Protein AF-A0A423UBP5-F1 (afdb_monomer_lite)

Radius of gyration: 14.66 Å; chains: 1; bounding box: 39×27×40 Å

pLDDT: mean 93.58, std 10.11, range [38.47, 98.5]

Structure (mmCIF, N/CA/C/O backbone):
data_AF-A0A423UBP5-F1
#
_entry.id   AF-A0A423UBP5-F1
#
loop_
_atom_site.group_PDB
_atom_site.id
_atom_site.type_symbol
_atom_site.label_atom_id
_atom_site.label_alt_id
_atom_site.label_comp_id
_atom_site.label_asym_id
_atom_site.label_entity_id
_atom_site.label_seq_id
_atom_site.pdbx_PDB_ins_code
_atom_site.Cartn_x
_atom_site.Cartn_y
_atom_site.Cartn_z
_atom_site.occupancy
_atom_site.B_iso_or_equiv
_atom_site.auth_seq_id
_atom_site.auth_comp_id
_atom_site.auth_asym_id
_atom_site.auth_atom_id
_atom_site.pdbx_PDB_model_num
ATOM 1 N N . MET A 1 1 ? 23.995 -0.329 -20.276 1.00 48.72 1 MET A N 1
ATOM 2 C CA . MET A 1 1 ? 23.269 -0.197 -18.992 1.00 48.72 1 MET A CA 1
ATOM 3 C C . MET A 1 1 ? 22.833 -1.587 -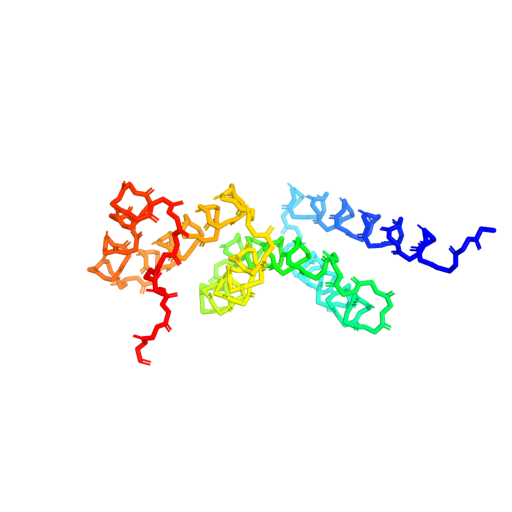18.562 1.00 48.72 1 MET A C 1
ATOM 5 O O . MET A 1 1 ? 22.316 -2.309 -19.408 1.00 48.72 1 MET A O 1
ATOM 9 N N . SER A 1 2 ? 23.107 -2.012 -17.324 1.00 50.50 2 SER A N 1
ATOM 10 C CA . SER A 1 2 ? 22.630 -3.321 -16.856 1.00 50.50 2 SER A CA 1
ATOM 11 C C . SER A 1 2 ? 21.098 -3.306 -16.835 1.00 50.50 2 SER A C 1
ATOM 13 O O . SER A 1 2 ? 20.497 -2.299 -16.461 1.00 50.50 2 SER A O 1
ATOM 15 N N . LYS A 1 3 ? 20.458 -4.398 -17.274 1.00 61.66 3 LYS A N 1
ATOM 16 C CA . LYS A 1 3 ? 18.989 -4.508 -17.389 1.00 61.66 3 LYS A CA 1
ATOM 17 C C . LYS A 1 3 ? 18.251 -4.104 -16.098 1.00 61.66 3 LYS A C 1
ATOM 19 O O . LYS A 1 3 ? 17.169 -3.538 -16.176 1.00 61.66 3 LYS A O 1
ATOM 24 N N . SER A 1 4 ? 18.887 -4.306 -14.942 1.00 77.50 4 SER A N 1
ATOM 25 C CA . SER A 1 4 ? 18.382 -3.900 -13.625 1.00 77.50 4 SER A CA 1
ATOM 26 C C . SER A 1 4 ? 18.192 -2.379 -13.492 1.00 77.50 4 SER A C 1
ATOM 28 O O . SER A 1 4 ? 17.122 -1.946 -13.089 1.00 77.50 4 SER A O 1
ATOM 30 N N . MET A 1 5 ? 19.145 -1.536 -13.915 1.00 85.38 5 MET A N 1
ATOM 31 C CA . MET A 1 5 ? 19.027 -0.076 -13.719 1.00 85.38 5 MET A CA 1
ATOM 32 C C . MET A 1 5 ? 17.894 0.559 -14.529 1.00 85.38 5 MET A C 1
ATOM 34 O O . MET A 1 5 ? 17.204 1.448 -14.035 1.00 85.38 5 MET A O 1
ATOM 38 N N . ALA A 1 6 ? 17.689 0.096 -15.764 1.00 91.19 6 ALA A N 1
ATOM 39 C CA . ALA A 1 6 ? 16.596 0.583 -16.602 1.00 91.19 6 ALA A CA 1
ATOM 40 C C . ALA A 1 6 ? 15.228 0.195 -16.021 1.00 91.19 6 ALA A C 1
ATOM 42 O O . ALA A 1 6 ? 14.310 1.009 -16.016 1.00 91.19 6 ALA A O 1
ATOM 43 N N . ALA A 1 7 ? 15.109 -1.023 -15.487 1.00 91.69 7 ALA A N 1
ATOM 44 C CA . ALA A 1 7 ? 13.876 -1.494 -14.873 1.00 91.69 7 ALA A CA 1
ATOM 45 C C . ALA A 1 7 ? 13.556 -0.759 -13.560 1.00 91.69 7 ALA A C 1
ATOM 47 O O . ALA A 1 7 ? 12.412 -0.373 -13.341 1.00 91.69 7 ALA A O 1
ATOM 48 N N . ARG A 1 8 ? 14.566 -0.457 -12.734 1.00 91.12 8 ARG A N 1
ATOM 49 C CA . ARG A 1 8 ? 14.385 0.379 -11.533 1.00 91.12 8 ARG A CA 1
ATOM 50 C C . ARG A 1 8 ? 13.846 1.760 -11.889 1.00 91.12 8 ARG A C 1
ATOM 52 O O . ARG A 1 8 ? 12.876 2.224 -11.301 1.00 91.12 8 ARG A O 1
ATOM 59 N N . TYR A 1 9 ? 14.443 2.387 -12.903 1.00 94.38 9 TYR A N 1
ATOM 60 C CA . TYR A 1 9 ? 13.985 3.685 -13.386 1.00 94.38 9 TYR A CA 1
ATOM 61 C C . TYR A 1 9 ? 12.548 3.626 -13.919 1.00 94.38 9 TYR A C 1
ATOM 63 O O . TYR A 1 9 ? 11.751 4.509 -13.616 1.00 94.38 9 TYR A O 1
ATOM 71 N N . ALA A 1 10 ? 12.194 2.572 -14.659 1.00 95.44 10 ALA A N 1
ATOM 72 C CA . ALA A 1 10 ? 1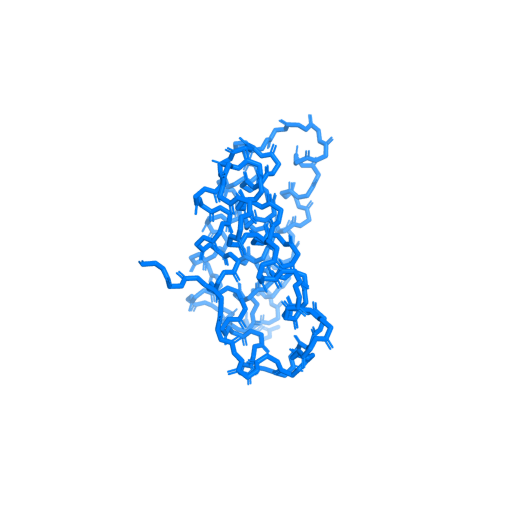0.832 2.375 -15.147 1.00 95.44 10 ALA A CA 1
ATOM 73 C C . ALA A 1 10 ? 9.812 2.280 -13.998 1.00 95.44 10 ALA A C 1
ATOM 75 O O . ALA A 1 10 ? 8.779 2.947 -14.063 1.00 95.44 10 ALA A O 1
ATOM 76 N N . SER A 1 11 ? 10.131 1.538 -12.930 1.00 96.12 11 SER A N 1
ATOM 77 C CA . SER A 1 11 ? 9.271 1.455 -11.742 1.00 96.12 11 SER A CA 1
ATOM 78 C C . SER A 1 11 ? 9.072 2.819 -11.082 1.00 96.12 11 SER A C 1
ATOM 80 O O . SER A 1 11 ? 7.941 3.220 -10.818 1.00 96.12 11 SER A O 1
ATOM 82 N N . GLN A 1 12 ? 10.149 3.588 -10.894 1.00 95.88 12 GLN A N 1
ATOM 83 C CA . GLN A 1 12 ? 10.041 4.920 -10.293 1.00 95.88 12 GLN A CA 1
ATOM 84 C C . GLN A 1 12 ? 9.186 5.871 -11.139 1.00 95.88 12 GLN A C 1
ATOM 86 O O . GLN A 1 12 ? 8.398 6.648 -10.606 1.00 95.88 12 GLN A O 1
ATOM 91 N N . VAL A 1 13 ? 9.321 5.814 -12.468 1.00 97.62 13 VAL A N 1
ATOM 92 C CA . VAL A 1 13 ? 8.489 6.614 -13.378 1.00 97.62 13 VAL A CA 1
ATOM 93 C C . VAL A 1 13 ? 7.013 6.235 -13.239 1.00 97.62 13 VAL A C 1
ATOM 95 O O . VAL A 1 13 ? 6.165 7.128 -13.225 1.00 97.62 13 VAL A O 1
ATOM 98 N N . ALA A 1 14 ? 6.701 4.943 -13.110 1.00 97.94 14 ALA A N 1
ATOM 99 C CA . ALA A 1 14 ? 5.333 4.477 -12.902 1.00 97.94 14 ALA A CA 1
ATOM 100 C C . ALA A 1 14 ? 4.757 4.979 -11.568 1.00 97.94 14 ALA A C 1
ATOM 102 O O . ALA A 1 14 ? 3.663 5.543 -11.563 1.00 97.94 14 ALA A O 1
ATOM 103 N N . ILE A 1 15 ? 5.518 4.866 -10.473 1.00 97.69 15 ILE A N 1
ATOM 104 C CA . ILE A 1 15 ? 5.135 5.378 -9.146 1.00 97.69 15 ILE A CA 1
ATOM 105 C C . ILE A 1 15 ? 4.866 6.884 -9.203 1.00 97.69 15 ILE A C 1
ATOM 107 O O . ILE A 1 15 ? 3.775 7.330 -8.858 1.00 97.69 15 ILE A O 1
ATOM 111 N N . ASN A 1 16 ? 5.809 7.669 -9.729 1.00 98.25 16 ASN A N 1
ATOM 112 C CA . ASN A 1 16 ? 5.662 9.124 -9.802 1.00 98.25 16 ASN A CA 1
ATOM 113 C C . ASN A 1 16 ? 4.433 9.531 -10.629 1.00 98.25 16 ASN A C 1
ATOM 115 O O . ASN A 1 16 ? 3.723 10.475 -10.282 1.00 98.25 16 ASN A O 1
ATOM 119 N N . LYS A 1 17 ? 4.163 8.822 -11.732 1.00 98.44 17 LYS A N 1
ATOM 120 C CA . LYS A 1 17 ? 2.976 9.071 -12.556 1.00 98.44 17 LYS A CA 1
ATOM 121 C C . LYS A 1 17 ? 1.688 8.765 -11.789 1.00 98.44 17 LYS A C 1
ATOM 123 O O . LYS A 1 17 ? 0.748 9.551 -11.868 1.00 98.44 17 LYS A O 1
ATOM 128 N N . ALA A 1 18 ? 1.644 7.658 -11.052 1.00 98.38 18 ALA A N 1
ATOM 129 C CA . ALA A 1 18 ? 0.492 7.309 -10.230 1.00 98.38 18 ALA A CA 1
ATOM 130 C C . ALA A 1 18 ? 0.253 8.330 -9.107 1.00 98.38 18 ALA A C 1
ATOM 132 O O . ALA A 1 18 ? -0.882 8.746 -8.906 1.00 98.38 18 ALA A O 1
ATOM 133 N N . GLN A 1 19 ? 1.309 8.816 -8.452 1.00 97.81 19 GLN A N 1
ATOM 134 C CA . GLN A 1 19 ? 1.212 9.863 -7.428 1.00 97.81 19 GLN A CA 1
ATOM 135 C C . GLN A 1 19 ? 0.630 11.175 -7.977 1.00 97.81 19 GLN A C 1
ATOM 137 O O . GLN A 1 19 ? -0.168 11.827 -7.304 1.00 97.81 19 GLN A O 1
ATOM 142 N N . ILE A 1 20 ? 0.994 11.564 -9.207 1.00 98.44 20 ILE A N 1
ATOM 143 C CA . ILE A 1 20 ? 0.406 12.736 -9.877 1.00 98.44 20 ILE A CA 1
ATOM 144 C C . ILE A 1 20 ? -1.096 12.527 -10.098 1.00 98.44 20 ILE A C 1
ATOM 146 O O . ILE A 1 20 ? -1.883 13.386 -9.710 1.00 98.44 20 ILE A O 1
ATOM 150 N N . LEU A 1 21 ? -1.496 11.376 -10.646 1.00 98.44 21 LEU A N 1
ATOM 151 C CA . LEU A 1 21 ? -2.908 11.055 -10.888 1.00 98.44 21 LEU A CA 1
ATOM 152 C C . LEU A 1 21 ? -3.719 11.006 -9.588 1.00 98.44 21 LEU A C 1
ATOM 154 O O . LEU A 1 21 ? -4.793 11.595 -9.508 1.00 98.44 21 LEU A O 1
ATOM 158 N N . ALA A 1 22 ? -3.179 10.382 -8.540 1.00 97.69 22 ALA A N 1
ATOM 159 C CA . ALA A 1 22 ? -3.815 10.350 -7.228 1.00 97.69 22 ALA A CA 1
ATOM 160 C C . ALA A 1 22 ? -3.994 11.766 -6.655 1.00 97.69 22 ALA A C 1
ATOM 162 O O . ALA A 1 22 ? -5.049 12.091 -6.113 1.00 97.69 22 ALA A O 1
ATOM 163 N N . LYS A 1 23 ? -3.007 12.653 -6.828 1.00 97.31 23 LYS A N 1
ATOM 164 C CA . LYS A 1 23 ? -3.121 14.061 -6.421 1.00 97.31 23 LYS A CA 1
ATOM 165 C C . LYS A 1 23 ? -4.196 14.825 -7.204 1.00 97.31 23 LYS A C 1
ATOM 167 O O . LYS A 1 23 ? -4.785 15.761 -6.668 1.00 97.31 23 LYS A O 1
ATOM 172 N N . GLU A 1 24 ? -4.452 14.435 -8.447 1.00 97.94 24 GLU A N 1
ATOM 173 C CA . GLU A 1 24 ? -5.524 14.975 -9.292 1.00 97.94 24 GLU A CA 1
ATOM 174 C C . GLU A 1 24 ? -6.898 14.340 -9.001 1.00 97.94 24 GLU A C 1
ATOM 176 O O . GLU A 1 24 ? -7.907 14.787 -9.543 1.00 97.94 24 GLU A O 1
ATOM 181 N N . GLY A 1 25 ? -6.957 13.339 -8.114 1.00 97.56 25 GLY A N 1
ATOM 182 C CA . GLY A 1 25 ? -8.176 12.613 -7.754 1.00 97.56 25 GLY A CA 1
ATOM 183 C C . GLY A 1 25 ? -8.522 11.457 -8.696 1.00 97.56 25 GLY A C 1
ATOM 184 O O . GLY A 1 25 ? -9.565 10.829 -8.524 1.00 97.56 25 GLY A O 1
ATOM 185 N N . ASP A 1 26 ? -7.665 11.140 -9.673 1.00 98.25 26 ASP A N 1
ATOM 186 C CA . ASP A 1 26 ? -7.839 9.986 -10.560 1.00 98.25 26 ASP A CA 1
ATOM 187 C C . ASP A 1 26 ? -7.224 8.723 -9.936 1.00 98.25 26 ASP A C 1
ATOM 189 O O . ASP A 1 26 ? -6.191 8.194 -10.365 1.00 98.25 26 ASP A O 1
ATOM 193 N N . TYR A 1 27 ? -7.862 8.249 -8.865 1.00 97.94 27 TYR A N 1
ATOM 194 C CA . TYR A 1 27 ? -7.392 7.082 -8.122 1.00 97.94 27 TYR A CA 1
ATOM 195 C C . TYR A 1 27 ? -7.489 5.794 -8.941 1.00 97.94 27 TYR A C 1
ATOM 197 O O . TYR A 1 27 ? -6.609 4.943 -8.850 1.00 97.94 27 TYR A O 1
ATOM 205 N N . SER A 1 28 ? -8.507 5.661 -9.794 1.00 96.94 28 SER A N 1
ATOM 206 C CA . SER A 1 28 ? -8.678 4.486 -10.654 1.00 96.94 28 SER A CA 1
ATOM 207 C C . SER A 1 28 ? -7.498 4.314 -11.615 1.00 96.94 28 SER A C 1
ATOM 209 O O . SER A 1 28 ? -6.899 3.235 -11.684 1.00 96.94 28 SER A O 1
ATOM 211 N N . ALA A 1 29 ? -7.090 5.383 -12.309 1.00 98.00 29 ALA A N 1
ATOM 212 C CA . ALA A 1 29 ? -5.924 5.325 -13.184 1.00 98.00 29 ALA A CA 1
ATOM 213 C C . ALA A 1 29 ? -4.622 5.104 -12.399 1.00 98.00 29 ALA A C 1
ATOM 215 O O . ALA A 1 29 ? -3.770 4.327 -12.838 1.00 98.00 29 ALA A O 1
ATOM 216 N N . ALA A 1 30 ? -4.476 5.741 -11.232 1.00 98.44 30 ALA A N 1
ATOM 217 C CA . ALA A 1 30 ? -3.320 5.546 -10.360 1.00 98.44 30 ALA A CA 1
ATOM 218 C C . ALA A 1 30 ? -3.182 4.081 -9.901 1.00 98.44 30 ALA A C 1
ATOM 220 O O . ALA A 1 30 ? -2.102 3.502 -10.048 1.00 98.44 30 ALA A O 1
ATOM 221 N N . LYS A 1 31 ? -4.276 3.450 -9.441 1.00 97.69 31 LYS A N 1
ATOM 222 C CA . LYS A 1 31 ? -4.303 2.029 -9.051 1.00 97.69 31 LYS A CA 1
ATOM 223 C C . LYS A 1 31 ? -3.887 1.126 -10.206 1.00 97.69 31 LYS A C 1
ATOM 225 O O . LYS A 1 31 ? -3.014 0.286 -10.022 1.00 97.69 31 LYS A O 1
ATOM 230 N N . ASN A 1 32 ? -4.437 1.335 -11.403 1.00 97.50 32 ASN A N 1
ATOM 231 C CA . ASN A 1 32 ? -4.094 0.516 -12.571 1.00 97.50 32 ASN A CA 1
ATOM 232 C C . ASN A 1 32 ? -2.596 0.587 -12.909 1.00 97.50 32 ASN A C 1
ATOM 234 O O . ASN A 1 32 ? -1.961 -0.445 -13.110 1.00 97.50 32 ASN A O 1
ATOM 238 N N . ILE A 1 33 ? -2.005 1.788 -12.900 1.00 98.31 33 ILE A N 1
ATOM 239 C CA . ILE A 1 33 ? -0.565 1.961 -13.155 1.00 98.31 33 ILE A CA 1
ATOM 240 C C . ILE A 1 33 ? 0.275 1.249 -12.095 1.00 98.31 33 ILE A C 1
ATOM 242 O O . ILE A 1 33 ? 1.258 0.588 -12.430 1.00 98.31 33 ILE A O 1
ATOM 246 N N . LEU A 1 34 ? -0.096 1.382 -10.822 1.00 98.19 34 LEU A N 1
ATOM 247 C CA . LEU A 1 34 ? 0.628 0.749 -9.723 1.00 98.19 34 LEU A CA 1
ATOM 248 C C . LEU A 1 34 ? 0.477 -0.774 -9.749 1.00 98.19 34 LEU A C 1
ATOM 250 O O . LEU A 1 34 ? 1.455 -1.476 -9.508 1.00 98.19 34 LEU A O 1
ATOM 254 N N . TYR A 1 35 ? -0.696 -1.295 -10.106 1.00 96.88 35 TYR A N 1
ATOM 255 C CA . TYR A 1 35 ? -0.928 -2.730 -10.247 1.00 96.88 35 TYR A CA 1
ATOM 256 C C . TYR A 1 35 ? -0.108 -3.338 -11.391 1.00 96.88 35 TYR A C 1
ATOM 258 O O . TYR A 1 35 ? 0.560 -4.358 -11.203 1.00 96.88 35 TYR A O 1
ATOM 266 N N . ASP A 1 36 ? -0.073 -2.684 -12.552 1.00 97.75 36 ASP A N 1
ATOM 267 C CA . ASP A 1 36 ? 0.791 -3.099 -13.659 1.00 97.75 36 ASP A CA 1
ATOM 268 C C . ASP A 1 36 ? 2.271 -3.038 -13.253 1.00 97.75 36 ASP A C 1
ATOM 270 O O . ASP A 1 36 ? 3.052 -3.950 -13.550 1.00 97.75 36 ASP A O 1
ATOM 274 N N . ASN A 1 37 ? 2.655 -1.999 -12.505 1.00 97.69 37 ASN A N 1
ATOM 275 C CA . ASN A 1 37 ? 4.010 -1.862 -11.990 1.00 97.69 37 ASN A CA 1
ATOM 276 C C . ASN A 1 37 ? 4.365 -2.955 -10.969 1.00 97.69 37 ASN A C 1
ATOM 278 O O . ASN A 1 37 ? 5.490 -3.445 -10.970 1.00 97.69 37 ASN A O 1
ATOM 282 N N . LEU A 1 38 ? 3.416 -3.407 -10.144 1.00 96.50 38 LEU A N 1
ATOM 283 C CA . LEU A 1 38 ? 3.617 -4.538 -9.234 1.00 96.50 38 LEU A CA 1
ATOM 284 C C . LEU A 1 38 ? 3.995 -5.806 -10.003 1.00 96.50 38 LEU A C 1
ATOM 286 O O . LEU A 1 38 ? 4.979 -6.465 -9.657 1.00 96.50 38 LEU A O 1
ATOM 290 N N . GLN A 1 39 ? 3.264 -6.118 -11.077 1.00 96.00 39 GLN A N 1
ATOM 291 C CA . GLN A 1 39 ? 3.577 -7.267 -11.934 1.00 96.00 39 GLN A CA 1
ATOM 292 C C . GLN A 1 39 ? 4.945 -7.108 -12.605 1.00 96.00 39 GLN A C 1
ATOM 294 O O . GLN A 1 39 ? 5.735 -8.054 -12.667 1.00 96.00 39 GLN A O 1
ATOM 299 N N . PHE A 1 40 ? 5.263 -5.895 -13.060 1.00 96.19 40 PHE A N 1
ATOM 300 C CA . PHE A 1 40 ? 6.568 -5.580 -13.628 1.00 96.19 40 PHE A CA 1
ATOM 301 C C . PHE A 1 40 ? 7.709 -5.791 -12.619 1.00 96.19 40 PHE A C 1
ATOM 303 O O . PHE A 1 40 ? 8.708 -6.435 -12.961 1.00 96.19 40 PHE A O 1
ATOM 310 N N . CYS A 1 41 ? 7.561 -5.305 -11.384 1.00 95.12 41 CYS A N 1
ATOM 311 C CA . CYS A 1 41 ? 8.553 -5.443 -10.320 1.00 95.12 41 CYS A CA 1
ATOM 312 C C . CYS A 1 41 ? 8.818 -6.910 -9.980 1.00 95.12 41 CYS A C 1
ATOM 314 O O . CYS A 1 41 ? 9.980 -7.305 -9.931 1.00 95.12 41 CYS A O 1
ATOM 316 N N . ILE A 1 42 ? 7.775 -7.738 -9.841 1.00 93.19 42 ILE A N 1
ATOM 317 C CA . ILE A 1 42 ? 7.921 -9.179 -9.557 1.00 93.19 42 ILE A CA 1
ATOM 318 C C . ILE A 1 42 ? 8.839 -9.864 -10.578 1.00 93.19 42 ILE A C 1
ATOM 320 O O . ILE A 1 42 ? 9.653 -10.711 -10.213 1.00 93.19 42 ILE A O 1
ATOM 324 N N . LEU A 1 43 ? 8.717 -9.500 -11.856 1.00 93.38 43 LEU A N 1
ATOM 325 C CA . LEU A 1 43 ? 9.441 -10.157 -12.943 1.00 93.38 43 LEU A CA 1
ATOM 326 C C . LEU A 1 43 ? 10.837 -9.574 -13.198 1.00 93.38 43 LEU A C 1
ATOM 328 O O . LEU A 1 43 ? 11.708 -10.288 -13.694 1.00 93.38 43 LEU A O 1
ATOM 332 N N . ASN A 1 44 ? 11.051 -8.288 -12.908 1.00 93.88 44 ASN A N 1
ATOM 333 C CA . ASN A 1 44 ? 12.232 -7.564 -13.389 1.00 93.88 44 ASN A CA 1
ATOM 334 C C . ASN A 1 44 ? 13.085 -6.942 -12.280 1.00 93.88 44 ASN A C 1
ATOM 336 O O . ASN A 1 44 ? 14.309 -6.905 -12.423 1.00 93.88 44 ASN A O 1
ATOM 340 N N . VAL A 1 45 ? 12.458 -6.429 -11.215 1.00 93.19 45 VAL A N 1
ATOM 341 C CA . VAL A 1 45 ? 13.111 -5.711 -10.100 1.00 93.19 45 VAL A CA 1
ATOM 342 C C . VAL A 1 45 ? 12.412 -6.004 -8.764 1.00 93.19 45 VAL A C 1
ATOM 344 O O . VAL A 1 45 ? 11.765 -5.120 -8.196 1.00 93.19 45 VAL A O 1
ATOM 347 N N . PRO A 1 46 ? 12.500 -7.244 -8.243 1.00 91.50 46 PRO A N 1
ATOM 348 C CA . PRO A 1 46 ? 11.746 -7.650 -7.055 1.00 91.50 46 PRO A CA 1
ATOM 349 C C . PRO A 1 46 ? 12.026 -6.787 -5.821 1.00 91.50 46 PRO A C 1
ATOM 351 O O . PRO A 1 46 ? 11.165 -6.657 -4.958 1.00 91.50 46 PRO A O 1
ATOM 354 N N . GLU A 1 47 ? 13.201 -6.164 -5.738 1.00 90.19 47 GLU A N 1
ATOM 355 C CA . GLU A 1 47 ? 13.574 -5.273 -4.641 1.00 90.19 47 GLU A CA 1
ATOM 356 C C . GLU A 1 47 ? 12.776 -3.953 -4.599 1.00 90.19 47 GLU A C 1
ATOM 358 O O . GLU A 1 47 ? 12.720 -3.327 -3.549 1.00 90.19 47 GLU A O 1
ATOM 363 N N . TYR A 1 48 ? 12.113 -3.560 -5.696 1.00 91.94 48 TYR A N 1
ATOM 364 C CA . TYR A 1 48 ? 11.206 -2.395 -5.761 1.00 91.94 48 TYR A CA 1
ATOM 365 C C . TYR A 1 48 ? 9.732 -2.756 -5.543 1.00 91.94 48 TYR A C 1
ATOM 367 O O . TYR A 1 48 ? 8.878 -1.875 -5.451 1.00 91.94 48 TYR A O 1
ATOM 375 N N . TYR A 1 49 ? 9.413 -4.049 -5.452 1.00 95.12 49 TYR A N 1
ATOM 376 C CA . TYR A 1 49 ? 8.065 -4.510 -5.141 1.00 95.12 49 TYR A CA 1
ATOM 377 C C . TYR A 1 49 ? 7.461 -3.871 -3.874 1.00 95.12 49 TYR A C 1
ATOM 379 O O . TYR A 1 49 ? 6.314 -3.434 -3.965 1.00 95.12 49 TYR A O 1
ATOM 387 N N . PRO A 1 50 ? 8.155 -3.797 -2.712 1.00 96.00 50 PRO A N 1
ATOM 388 C CA . PRO A 1 50 ? 7.536 -3.267 -1.495 1.00 96.00 50 PRO A CA 1
ATOM 389 C C . PRO A 1 50 ? 7.083 -1.809 -1.634 1.00 96.00 50 PRO A C 1
ATOM 391 O O . PRO A 1 50 ? 5.985 -1.481 -1.198 1.00 96.00 50 PRO A O 1
ATOM 394 N N . GLU A 1 51 ? 7.869 -0.967 -2.312 1.00 95.62 51 GLU A N 1
ATOM 395 C CA . GLU A 1 51 ? 7.515 0.437 -2.564 1.00 95.62 51 GLU A CA 1
ATOM 396 C C . GLU A 1 51 ? 6.285 0.548 -3.467 1.00 95.62 51 GLU A C 1
ATOM 398 O O . GLU A 1 51 ? 5.313 1.212 -3.116 1.00 95.62 51 GLU A O 1
ATOM 403 N N . ALA A 1 52 ? 6.266 -0.181 -4.587 1.00 96.69 52 ALA A N 1
ATOM 404 C CA . ALA A 1 52 ? 5.102 -0.203 -5.468 1.00 96.69 52 ALA A CA 1
ATOM 405 C C . ALA A 1 52 ? 3.838 -0.725 -4.753 1.00 96.69 52 ALA A C 1
ATOM 407 O O . ALA A 1 52 ? 2.737 -0.247 -5.022 1.00 96.69 52 ALA A O 1
ATOM 408 N N . ALA A 1 53 ? 3.986 -1.689 -3.836 1.00 98.00 53 ALA A N 1
ATOM 409 C CA . ALA A 1 53 ? 2.874 -2.270 -3.090 1.00 98.00 53 ALA A CA 1
ATOM 410 C C . ALA A 1 53 ? 2.323 -1.287 -2.049 1.00 98.00 53 ALA A C 1
ATOM 412 O O . ALA A 1 53 ? 1.107 -1.149 -1.937 1.00 98.00 53 ALA A O 1
ATOM 413 N N . ALA A 1 54 ? 3.197 -0.574 -1.334 1.00 98.06 54 ALA A N 1
ATOM 414 C CA . ALA A 1 54 ? 2.801 0.448 -0.368 1.00 98.06 54 ALA A CA 1
ATOM 415 C C . ALA A 1 54 ? 2.110 1.642 -1.046 1.00 98.06 54 ALA A C 1
ATOM 417 O O . ALA A 1 54 ? 1.071 2.102 -0.578 1.00 98.06 54 ALA A O 1
ATOM 418 N N . GLU A 1 55 ? 2.624 2.095 -2.191 1.00 98.06 55 GLU A N 1
ATOM 419 C CA . GLU A 1 55 ? 1.986 3.145 -2.997 1.00 98.06 55 GLU A CA 1
ATOM 420 C C . GLU A 1 55 ? 0.612 2.697 -3.519 1.00 98.06 55 GLU A C 1
ATOM 422 O O . GLU A 1 55 ? -0.359 3.461 -3.487 1.00 98.06 55 GLU A O 1
ATOM 427 N N . HIS A 1 56 ? 0.491 1.436 -3.953 1.00 98.38 56 HIS A N 1
ATOM 428 C CA . HIS A 1 56 ? -0.796 0.860 -4.347 1.00 98.38 56 HIS A CA 1
ATOM 429 C C . HIS A 1 56 ? -1.770 0.813 -3.163 1.00 98.38 56 HIS A C 1
ATOM 431 O 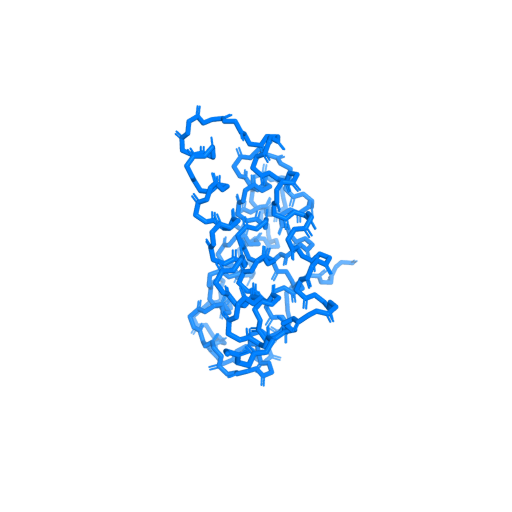O . HIS A 1 56 ? -2.926 1.211 -3.312 1.00 98.38 56 HIS A O 1
ATOM 437 N N . ALA A 1 57 ? -1.307 0.386 -1.984 1.00 98.44 57 ALA A N 1
ATOM 438 C CA . ALA A 1 57 ? -2.101 0.352 -0.758 1.00 98.44 57 ALA A CA 1
ATOM 439 C C . ALA A 1 57 ? -2.631 1.742 -0.385 1.00 98.44 57 ALA A C 1
ATOM 441 O O . ALA A 1 57 ? -3.830 1.912 -0.165 1.00 98.44 57 ALA A O 1
ATOM 442 N N . TYR A 1 58 ? -1.763 2.756 -0.390 1.00 98.50 58 TYR A N 1
ATOM 443 C CA . TYR A 1 58 ? -2.159 4.128 -0.088 1.00 98.50 58 TYR A CA 1
ATOM 444 C C . TYR A 1 58 ? -3.154 4.681 -1.115 1.00 98.50 58 TYR A C 1
ATOM 446 O O . TYR A 1 58 ? -4.143 5.313 -0.751 1.00 98.50 58 TYR A O 1
ATOM 454 N N . THR A 1 59 ? -2.954 4.383 -2.399 1.00 98.50 59 THR A N 1
ATOM 455 C CA . THR A 1 59 ? -3.895 4.787 -3.453 1.00 98.50 59 THR A CA 1
ATOM 456 C C . THR A 1 59 ? -5.261 4.111 -3.282 1.00 98.50 59 THR A C 1
ATOM 458 O O . THR A 1 59 ? -6.286 4.763 -3.470 1.00 98.50 59 THR A O 1
ATOM 461 N N . CYS A 1 60 ? -5.301 2.838 -2.870 1.00 98.38 60 CYS A N 1
ATOM 462 C CA . CYS A 1 60 ? -6.552 2.157 -2.516 1.00 98.38 60 CYS A CA 1
ATOM 463 C C . CYS A 1 60 ? -7.254 2.845 -1.342 1.00 98.38 60 CYS A C 1
ATOM 465 O O . CYS A 1 60 ? -8.458 3.077 -1.409 1.00 98.38 60 CYS A O 1
ATOM 467 N N . PHE A 1 61 ? -6.506 3.239 -0.307 1.00 98.50 61 PHE A N 1
ATOM 468 C CA . PHE A 1 61 ? -7.058 3.978 0.827 1.00 98.50 61 PHE A CA 1
ATOM 469 C C . PHE A 1 61 ? -7.685 5.311 0.388 1.00 98.50 61 PHE A C 1
ATOM 471 O O . PHE A 1 61 ? -8.809 5.621 0.782 1.00 98.50 61 PHE A O 1
ATOM 478 N N . LEU A 1 62 ? -7.001 6.075 -0.473 1.00 97.94 62 LEU A N 1
ATOM 479 C CA . LEU A 1 62 ? -7.531 7.329 -1.026 1.00 97.94 62 LEU A CA 1
ATOM 480 C C . LEU A 1 62 ? -8.821 7.115 -1.838 1.00 97.94 62 LEU A C 1
ATOM 482 O O . LEU A 1 62 ? -9.736 7.934 -1.762 1.00 97.94 62 LEU A O 1
ATOM 486 N N . ASP A 1 63 ? -8.917 5.993 -2.554 1.00 97.81 63 ASP A N 1
ATOM 487 C CA . ASP A 1 63 ? -10.110 5.569 -3.300 1.00 97.81 63 ASP A CA 1
ATOM 488 C C . ASP A 1 63 ? -11.206 4.939 -2.418 1.00 97.81 63 ASP A C 1
ATOM 490 O O . ASP A 1 63 ? -12.233 4.492 -2.924 1.00 97.81 63 ASP A O 1
ATOM 494 N N . ARG A 1 64 ? -11.005 4.891 -1.092 1.00 97.94 64 ARG A N 1
ATOM 495 C CA . ARG A 1 64 ? -11.893 4.241 -0.105 1.00 97.94 64 ARG A CA 1
ATOM 496 C C . ARG A 1 64 ? -12.077 2.735 -0.309 1.00 97.94 64 ARG A C 1
ATOM 498 O O . ARG A 1 64 ? -13.027 2.138 0.191 1.00 97.94 64 ARG A O 1
ATOM 505 N N . ASP A 1 65 ? -11.148 2.115 -1.020 1.00 97.94 65 ASP A N 1
ATOM 506 C CA . ASP A 1 65 ? -11.038 0.672 -1.200 1.00 97.94 65 ASP A CA 1
ATOM 507 C C . ASP A 1 65 ? -10.223 0.097 -0.031 1.00 97.94 65 ASP A C 1
ATOM 509 O O . ASP A 1 65 ? -9.057 -0.284 -0.170 1.00 97.94 65 ASP A O 1
ATOM 513 N N . TYR A 1 66 ? -10.818 0.152 1.166 1.00 97.88 66 TYR A N 1
ATOM 514 C CA . TYR A 1 66 ? -10.130 -0.136 2.430 1.00 97.88 66 TYR A CA 1
ATOM 515 C C . TYR A 1 66 ? -9.673 -1.594 2.541 1.00 97.88 66 TYR A C 1
ATOM 517 O O . TYR A 1 66 ? -8.593 -1.848 3.072 1.00 97.88 66 TYR A O 1
ATOM 525 N N . ASP A 1 67 ? -10.434 -2.534 1.976 1.00 96.44 67 ASP A N 1
ATOM 526 C CA . ASP A 1 67 ? -10.069 -3.954 1.943 1.00 96.44 67 ASP A CA 1
ATOM 527 C C . ASP A 1 67 ? -8.785 -4.169 1.131 1.00 96.44 67 ASP A C 1
ATOM 529 O O . ASP A 1 67 ? -7.852 -4.846 1.573 1.00 96.44 67 ASP A O 1
ATOM 533 N N . SER A 1 68 ? -8.694 -3.543 -0.048 1.00 97.44 68 SER A N 1
ATOM 534 C CA . SER A 1 68 ? -7.482 -3.608 -0.865 1.00 97.44 68 SER A CA 1
ATOM 535 C C . SER A 1 68 ? -6.322 -2.868 -0.201 1.00 97.44 68 SER A C 1
ATOM 537 O O . SER A 1 68 ? -5.188 -3.345 -0.250 1.00 97.44 68 SER A O 1
ATOM 539 N N . ALA A 1 69 ? -6.578 -1.720 0.431 1.00 98.19 69 ALA A N 1
ATOM 540 C CA . ALA A 1 69 ? -5.553 -0.968 1.148 1.00 98.19 69 ALA A CA 1
ATOM 541 C C . ALA A 1 69 ? -4.908 -1.808 2.258 1.00 98.19 69 ALA A C 1
ATOM 543 O O . ALA A 1 69 ? -3.680 -1.904 2.312 1.00 98.19 69 ALA A O 1
ATOM 544 N N . LEU A 1 70 ? -5.729 -2.480 3.071 1.00 97.56 70 LEU A N 1
ATOM 545 C CA . LEU A 1 70 ? -5.278 -3.401 4.108 1.00 97.56 70 LEU A CA 1
ATOM 546 C C . LEU A 1 70 ? -4.433 -4.534 3.502 1.00 97.56 70 LEU A C 1
ATOM 548 O O . LEU A 1 70 ? -3.242 -4.630 3.805 1.00 97.56 70 LEU A O 1
ATOM 552 N N . LEU A 1 71 ? -4.982 -5.277 2.534 1.00 96.62 71 LEU A N 1
ATOM 553 C CA . LEU A 1 71 ? -4.295 -6.390 1.868 1.00 96.62 71 LEU A CA 1
ATOM 554 C C . LEU A 1 71 ? -2.922 -6.001 1.296 1.00 96.62 71 LEU A C 1
ATOM 556 O O . LEU A 1 71 ? -1.948 -6.754 1.391 1.00 96.62 71 LEU A O 1
ATOM 560 N N . TRP A 1 72 ? -2.833 -4.856 0.618 1.00 97.81 72 TRP A N 1
ATOM 561 C CA . TRP A 1 72 ? -1.583 -4.435 -0.014 1.00 97.81 72 TRP A CA 1
ATOM 562 C C . TRP A 1 72 ? -0.581 -3.878 0.997 1.00 97.81 72 TRP A C 1
ATOM 564 O O . TRP A 1 72 ? 0.618 -4.111 0.827 1.00 97.81 72 TRP A O 1
ATOM 574 N N . SER A 1 73 ? -1.049 -3.218 2.062 1.00 97.88 73 SER A N 1
ATOM 575 C CA . SER A 1 73 ? -0.181 -2.757 3.149 1.00 97.88 73 SER A CA 1
ATOM 576 C C . SER A 1 73 ? 0.473 -3.924 3.898 1.00 97.88 73 SER A C 1
ATOM 578 O O . SER A 1 73 ? 1.675 -3.880 4.136 1.00 97.88 73 SER A O 1
ATOM 580 N N . GLU A 1 74 ? -0.251 -5.017 4.148 1.00 96.38 74 GLU A N 1
ATOM 581 C CA . GLU A 1 74 ? 0.284 -6.253 4.741 1.00 96.38 74 GLU A CA 1
ATOM 582 C C . GLU A 1 74 ? 1.386 -6.871 3.876 1.00 96.38 74 GLU A C 1
ATOM 584 O O . GLU A 1 74 ? 2.485 -7.200 4.333 1.00 96.38 74 GLU A O 1
ATOM 589 N N . LYS A 1 75 ? 1.124 -6.980 2.568 1.00 96.00 75 LYS A N 1
ATOM 590 C CA . LYS A 1 75 ? 2.095 -7.517 1.608 1.00 96.00 75 LYS A CA 1
ATOM 591 C C . LYS A 1 75 ? 3.354 -6.663 1.522 1.00 96.00 75 LYS A C 1
ATOM 593 O O . LYS A 1 75 ? 4.445 -7.215 1.358 1.00 96.00 75 LYS A O 1
ATOM 598 N N . ALA A 1 76 ? 3.210 -5.341 1.577 1.00 97.06 76 ALA A N 1
ATOM 599 C CA . ALA A 1 76 ? 4.336 -4.417 1.598 1.00 97.06 76 ALA A CA 1
ATOM 600 C C . ALA A 1 76 ? 5.111 -4.534 2.917 1.00 97.06 76 ALA A C 1
ATOM 602 O O . ALA A 1 76 ? 6.333 -4.693 2.888 1.00 97.06 76 ALA A O 1
ATOM 603 N N . PHE A 1 77 ? 4.409 -4.566 4.053 1.00 97.19 77 PHE A N 1
ATOM 604 C CA . PHE A 1 77 ? 4.997 -4.715 5.380 1.00 97.19 77 PHE A CA 1
ATOM 605 C C . PHE A 1 77 ? 5.863 -5.965 5.486 1.00 97.19 77 PHE A C 1
ATOM 607 O O . PHE A 1 77 ? 7.035 -5.858 5.837 1.00 97.19 77 PHE A O 1
ATOM 614 N N . ALA A 1 78 ? 5.338 -7.130 5.095 1.00 94.62 78 ALA A N 1
ATOM 615 C CA . ALA A 1 78 ? 6.087 -8.383 5.146 1.00 94.62 78 ALA A CA 1
ATOM 616 C C . ALA A 1 78 ? 7.416 -8.286 4.377 1.00 94.62 78 ALA A C 1
ATOM 618 O O . ALA A 1 78 ? 8.436 -8.833 4.790 1.00 94.62 78 ALA A O 1
ATOM 619 N N . ARG A 1 79 ? 7.436 -7.559 3.254 1.00 95.00 79 ARG A N 1
ATOM 620 C CA . ARG A 1 79 ? 8.651 -7.345 2.458 1.00 95.00 79 ARG A CA 1
ATOM 621 C C . ARG A 1 79 ? 9.602 -6.345 3.103 1.00 95.00 79 ARG A C 1
ATOM 623 O O . ARG A 1 79 ? 10.801 -6.615 3.120 1.00 95.00 79 ARG A O 1
ATOM 630 N N . TYR A 1 80 ? 9.079 -5.255 3.657 1.00 96.12 80 TYR A N 1
ATOM 631 C CA . TYR A 1 80 ? 9.876 -4.280 4.395 1.00 96.12 80 TYR A CA 1
ATOM 632 C C . TYR A 1 80 ? 10.497 -4.858 5.669 1.00 96.12 80 TYR A C 1
ATOM 634 O O . TYR A 1 80 ? 11.645 -4.538 5.972 1.00 96.12 80 TYR A O 1
ATOM 642 N N . TYR A 1 81 ? 9.802 -5.772 6.349 1.00 95.12 81 TYR A N 1
ATOM 643 C CA . TYR A 1 81 ? 10.337 -6.536 7.474 1.00 95.12 81 TYR A CA 1
ATOM 644 C C . TYR A 1 81 ? 11.590 -7.320 7.072 1.00 95.12 81 TYR A C 1
ATOM 646 O O . TYR A 1 81 ? 12.652 -7.156 7.672 1.00 95.12 81 TYR A O 1
ATOM 654 N N . PHE A 1 82 ? 11.518 -8.098 5.985 1.00 92.69 82 PHE A N 1
ATOM 655 C CA . PHE A 1 82 ? 12.676 -8.857 5.501 1.00 92.69 82 PHE A CA 1
ATOM 656 C C . PHE A 1 82 ? 13.844 -7.974 5.039 1.00 92.69 82 PHE A C 1
ATOM 658 O O . PHE A 1 82 ? 14.991 -8.416 5.106 1.00 92.69 82 PHE A O 1
ATOM 665 N N . SER A 1 83 ? 13.584 -6.751 4.563 1.00 92.06 83 SER A N 1
ATOM 666 C CA . SER A 1 83 ? 14.636 -5.806 4.167 1.00 92.06 83 SER A CA 1
ATOM 667 C C . SER A 1 83 ? 15.118 -4.892 5.300 1.00 92.06 83 SER A C 1
ATOM 669 O O . SER A 1 83 ? 16.070 -4.143 5.092 1.00 92.06 83 SER A O 1
ATOM 671 N N . GLY A 1 84 ? 14.484 -4.934 6.476 1.00 94.06 84 GLY A N 1
ATOM 672 C CA . GLY A 1 84 ? 14.802 -4.070 7.615 1.00 94.06 84 GLY A CA 1
ATOM 673 C C . GLY A 1 84 ? 14.411 -2.597 7.431 1.00 94.06 84 GLY A C 1
ATOM 674 O O . GLY A 1 84 ? 15.022 -1.726 8.049 1.00 94.06 84 GLY A O 1
ATOM 675 N N . ASP A 1 85 ? 13.425 -2.293 6.582 1.00 95.56 85 ASP A N 1
ATOM 676 C CA . ASP A 1 85 ? 12.954 -0.917 6.374 1.00 95.56 85 ASP A CA 1
ATOM 677 C C . ASP A 1 85 ? 11.893 -0.542 7.418 1.00 95.56 85 ASP A C 1
ATOM 679 O O . ASP A 1 85 ? 10.687 -0.695 7.213 1.00 95.56 85 ASP A O 1
ATOM 683 N N . LEU A 1 86 ? 12.364 -0.037 8.561 1.00 95.56 86 LEU A N 1
ATOM 684 C CA . LEU A 1 86 ? 11.510 0.348 9.690 1.00 95.56 86 LEU A CA 1
ATOM 685 C C . LEU A 1 86 ? 10.479 1.422 9.323 1.00 95.56 86 LEU A C 1
ATOM 687 O O . LEU A 1 86 ? 9.359 1.408 9.832 1.00 95.56 86 LEU A O 1
ATOM 691 N N . ARG A 1 87 ? 10.836 2.347 8.425 1.00 96.25 87 ARG A N 1
ATOM 692 C CA . ARG A 1 87 ? 9.931 3.427 8.029 1.00 96.25 87 ARG A CA 1
ATOM 693 C C . ARG A 1 87 ? 8.840 2.905 7.103 1.00 96.25 87 ARG A C 1
ATOM 695 O O . ARG A 1 87 ? 7.677 3.231 7.316 1.00 96.25 87 ARG A O 1
ATOM 702 N N . GLY A 1 88 ? 9.205 2.078 6.123 1.00 96.31 88 GLY A N 1
ATOM 703 C CA . GLY A 1 88 ? 8.237 1.406 5.257 1.00 96.31 88 GLY A CA 1
ATOM 704 C C . GLY A 1 88 ? 7.247 0.565 6.064 1.00 96.31 88 GLY A C 1
ATOM 705 O O . GLY A 1 88 ? 6.038 0.645 5.845 1.00 96.31 88 GLY A O 1
ATOM 706 N N . MET A 1 89 ? 7.743 -0.166 7.067 1.00 96.62 89 MET A N 1
ATOM 707 C CA . MET A 1 89 ? 6.912 -0.926 8.003 1.00 96.62 89 MET A CA 1
ATOM 708 C C . MET A 1 89 ? 5.920 -0.050 8.777 1.00 96.62 89 MET A C 1
ATOM 710 O O . MET A 1 89 ? 4.724 -0.343 8.796 1.00 96.62 89 MET A O 1
ATOM 714 N N . GLN A 1 90 ? 6.399 1.043 9.379 1.00 96.88 90 GLN A N 1
ATOM 715 C CA . GLN A 1 90 ? 5.543 1.991 10.091 1.00 96.88 90 GLN A CA 1
ATOM 716 C C . GLN A 1 90 ? 4.441 2.547 9.178 1.00 96.88 90 GLN A C 1
ATOM 718 O O . GLN A 1 90 ? 3.270 2.518 9.548 1.00 96.88 90 GLN A O 1
ATOM 723 N N . THR A 1 91 ? 4.789 2.997 7.970 1.00 97.19 91 THR A N 1
ATOM 724 C CA . THR A 1 91 ? 3.811 3.539 7.016 1.00 97.19 91 THR A CA 1
ATOM 725 C C . THR A 1 91 ? 2.754 2.505 6.621 1.00 97.19 91 THR A C 1
ATOM 727 O O . THR A 1 91 ? 1.579 2.845 6.503 1.00 97.19 91 THR A O 1
ATOM 730 N N . CYS A 1 92 ? 3.122 1.229 6.473 1.00 97.88 92 CYS A N 1
ATOM 731 C CA . CYS A 1 92 ? 2.142 0.173 6.205 1.00 97.88 92 CYS A CA 1
ATOM 732 C C . CYS A 1 92 ? 1.147 0.006 7.365 1.00 97.88 92 CYS A C 1
ATOM 734 O O . CYS A 1 92 ? -0.052 -0.116 7.119 1.00 97.88 92 CYS A O 1
ATOM 736 N N . ARG A 1 93 ? 1.615 0.070 8.620 1.00 97.25 93 ARG A N 1
ATOM 737 C CA . ARG A 1 93 ? 0.739 0.036 9.804 1.00 97.25 93 ARG A CA 1
ATOM 738 C C . ARG A 1 93 ? -0.183 1.242 9.885 1.00 97.25 93 ARG A C 1
ATOM 740 O O . ARG A 1 93 ? -1.350 1.081 10.218 1.00 97.25 93 ARG A O 1
ATOM 747 N N . GLU A 1 94 ? 0.307 2.431 9.546 1.00 98.19 94 GLU A N 1
ATOM 748 C CA . GLU A 1 94 ? -0.515 3.646 9.490 1.00 98.19 94 GLU A CA 1
ATOM 749 C C . GLU A 1 94 ? -1.654 3.498 8.467 1.00 98.19 94 GLU A C 1
ATOM 751 O O . GLU A 1 94 ? -2.806 3.794 8.784 1.00 98.19 94 GLU A O 1
ATOM 756 N N . ILE A 1 95 ? -1.357 2.971 7.271 1.00 98.31 95 ILE A N 1
ATOM 757 C CA . ILE A 1 95 ? -2.366 2.706 6.233 1.00 98.31 95 ILE A CA 1
ATOM 758 C C . ILE A 1 95 ? -3.379 1.658 6.707 1.00 98.31 95 ILE A C 1
ATOM 760 O O . ILE A 1 95 ? -4.584 1.868 6.556 1.00 98.31 95 ILE A O 1
ATOM 764 N N . ALA A 1 96 ? -2.922 0.550 7.292 1.00 98.00 96 ALA A N 1
ATOM 765 C CA . ALA A 1 96 ? -3.803 -0.507 7.783 1.00 98.00 96 ALA A CA 1
ATOM 766 C C . ALA A 1 96 ? -4.701 -0.031 8.931 1.00 98.00 96 ALA A C 1
ATOM 768 O O . ALA A 1 96 ? -5.915 -0.228 8.883 1.00 98.00 96 ALA A O 1
ATOM 769 N N . ALA A 1 97 ? -4.133 0.651 9.930 1.00 97.75 97 ALA A N 1
ATOM 770 C CA . ALA A 1 97 ? -4.884 1.206 11.052 1.00 97.75 97 ALA A CA 1
ATOM 771 C C . ALA A 1 97 ? -5.940 2.213 10.576 1.00 97.75 97 ALA A C 1
ATOM 773 O O . ALA A 1 97 ? -7.085 2.169 11.030 1.00 97.75 97 ALA A O 1
ATOM 774 N N . ALA A 1 98 ? -5.587 3.092 9.633 1.00 98.06 98 ALA A N 1
ATOM 775 C CA . ALA A 1 98 ? -6.535 4.029 9.037 1.00 98.06 98 ALA A CA 1
ATOM 776 C C . ALA A 1 98 ? -7.641 3.298 8.258 1.00 98.06 98 ALA A C 1
ATOM 778 O O . ALA A 1 98 ? -8.817 3.598 8.439 1.00 98.06 98 ALA A O 1
ATOM 779 N N . SER A 1 99 ? -7.286 2.300 7.446 1.00 98.19 99 SER A N 1
ATOM 780 C CA . SER A 1 99 ? -8.246 1.521 6.649 1.00 98.19 99 SER A CA 1
ATOM 781 C C . SER A 1 99 ? -9.244 0.760 7.528 1.00 98.19 99 SER A C 1
ATOM 783 O O . SER A 1 99 ? -10.443 0.771 7.253 1.00 98.19 99 SER A O 1
ATOM 785 N N . LEU A 1 100 ? -8.778 0.146 8.621 1.00 97.44 100 LEU A N 1
ATOM 786 C CA . LEU A 1 100 ? -9.629 -0.539 9.601 1.00 97.44 100 LEU A CA 1
ATOM 787 C C . LEU A 1 100 ? -10.571 0.433 10.320 1.00 97.44 100 LEU A C 1
ATOM 789 O O . LEU A 1 100 ? -11.748 0.133 10.501 1.00 97.44 100 LEU A O 1
ATOM 793 N N . ASN A 1 101 ? -10.080 1.613 10.699 1.00 97.38 101 ASN A N 1
ATOM 794 C CA . ASN A 1 101 ? -10.909 2.632 11.337 1.00 97.38 101 ASN A CA 1
ATOM 795 C C . ASN A 1 101 ? -12.007 3.155 10.400 1.00 97.38 101 ASN A C 1
ATOM 797 O O . ASN A 1 101 ? -13.175 3.190 10.786 1.00 97.38 101 ASN A O 1
ATOM 801 N N . GLU A 1 102 ? -11.658 3.500 9.159 1.00 97.81 102 GLU A N 1
ATOM 802 C CA . GLU A 1 102 ? -12.607 4.031 8.170 1.00 97.81 102 GLU A CA 1
ATOM 803 C C . GLU A 1 102 ? -13.643 2.989 7.704 1.00 97.81 102 GLU A C 1
ATOM 805 O O . GLU A 1 102 ? -14.769 3.341 7.354 1.00 97.81 102 GLU A O 1
ATOM 810 N N . SER A 1 103 ? -13.307 1.695 7.754 1.00 96.50 103 SER A N 1
ATOM 811 C CA . SER A 1 103 ? -14.237 0.586 7.472 1.00 96.50 103 SER A CA 1
ATOM 812 C C . SER A 1 103 ? -15.084 0.153 8.681 1.00 96.50 103 SER A C 1
ATOM 814 O O . SER A 1 103 ? -15.949 -0.712 8.553 1.00 96.50 103 SER A O 1
ATOM 816 N N . GLY A 1 104 ? -14.898 0.778 9.851 1.00 96.81 104 GLY A N 1
ATOM 817 C CA . GLY A 1 104 ? -15.688 0.527 11.063 1.00 96.81 104 GLY A CA 1
ATOM 818 C C . GLY A 1 104 ? -15.131 -0.559 11.991 1.00 96.81 104 GLY A C 1
ATOM 819 O O . GLY A 1 104 ? -15.713 -0.825 13.045 1.00 96.81 104 GLY A O 1
ATOM 820 N N . HIS A 1 105 ? -13.978 -1.145 11.669 1.00 96.50 105 HIS A N 1
ATOM 821 C CA . HIS A 1 105 ? -13.249 -2.102 12.507 1.00 96.50 105 HIS A CA 1
ATOM 822 C C . HIS A 1 105 ? -12.346 -1.397 13.532 1.00 96.50 105 HIS A C 1
ATOM 824 O O . HIS A 1 105 ? -11.167 -1.720 13.676 1.00 96.50 105 HIS A O 1
ATOM 830 N N . VAL A 1 106 ? -12.913 -0.438 14.270 1.00 96.25 106 VAL A N 1
ATOM 831 C CA . VAL A 1 106 ? -12.178 0.500 15.142 1.00 96.25 106 VAL A CA 1
ATOM 832 C C . VAL A 1 106 ? -11.267 -0.213 16.143 1.00 96.25 106 VAL A C 1
ATOM 834 O O . VAL A 1 106 ? -10.092 0.111 16.240 1.00 96.25 106 VAL A O 1
ATOM 837 N N . ALA A 1 107 ? -11.763 -1.252 16.824 1.00 96.06 107 ALA A N 1
ATOM 838 C CA . ALA A 1 107 ? -10.962 -1.991 17.804 1.00 96.06 107 ALA A CA 1
ATOM 839 C C . ALA A 1 107 ? -9.714 -2.652 17.186 1.00 96.06 107 ALA A C 1
ATOM 841 O O . ALA A 1 107 ? -8.657 -2.688 17.812 1.00 96.06 107 ALA A O 1
ATOM 842 N N . SER A 1 108 ? -9.823 -3.162 15.955 1.00 95.69 108 SER A N 1
ATOM 843 C CA . SER A 1 108 ? -8.673 -3.696 15.220 1.00 95.69 108 SER A CA 1
ATOM 844 C C . SER A 1 108 ? -7.744 -2.572 14.764 1.00 95.69 108 SER A C 1
ATOM 846 O O . SER A 1 108 ? -6.533 -2.712 14.887 1.00 95.69 108 SER A O 1
ATOM 848 N N . GLY A 1 109 ? -8.291 -1.448 14.291 1.00 96.88 109 GLY A N 1
ATOM 849 C CA . GLY A 1 109 ? -7.507 -0.270 13.914 1.00 96.88 109 GLY A CA 1
ATOM 850 C C . GLY A 1 109 ? -6.665 0.276 15.070 1.00 96.88 109 GLY A C 1
ATOM 851 O O . GLY A 1 109 ? -5.470 0.508 14.894 1.00 96.88 109 GLY A O 1
ATOM 852 N N . ASP A 1 110 ? -7.254 0.400 16.261 1.00 96.81 110 ASP A N 1
ATOM 853 C CA . ASP A 1 110 ? -6.566 0.833 17.484 1.00 96.81 110 ASP A CA 1
ATOM 854 C C . ASP A 1 110 ? -5.452 -0.139 17.895 1.00 96.81 110 ASP A C 1
ATOM 856 O O . ASP A 1 110 ? -4.360 0.292 18.270 1.00 96.81 110 ASP A O 1
ATOM 860 N N . ALA A 1 111 ? -5.691 -1.450 17.778 1.00 95.75 111 ALA A N 1
ATOM 861 C CA . ALA A 1 111 ? -4.672 -2.460 18.053 1.00 95.75 111 ALA A CA 1
ATOM 862 C C . ALA A 1 111 ? -3.467 -2.329 17.104 1.00 95.75 111 ALA A C 1
ATOM 864 O O . ALA A 1 111 ? -2.325 -2.349 17.557 1.00 95.75 111 ALA A O 1
ATOM 865 N N . VAL A 1 112 ? -3.700 -2.124 15.801 1.00 96.62 112 VAL A N 1
ATOM 866 C CA . VAL A 1 112 ? -2.612 -1.898 14.831 1.00 96.62 112 VAL A CA 1
ATOM 867 C C . VAL A 1 112 ? -1.881 -0.583 15.105 1.00 96.62 112 VAL A C 1
ATOM 869 O O . VAL A 1 112 ? -0.653 -0.530 15.024 1.00 96.62 112 VAL A O 1
ATOM 872 N N . ALA A 1 113 ? -2.609 0.476 15.466 1.00 96.31 113 ALA A N 1
ATOM 873 C CA . ALA A 1 113 ? -2.010 1.761 15.807 1.00 96.31 113 ALA A CA 1
ATOM 874 C C . ALA A 1 113 ? -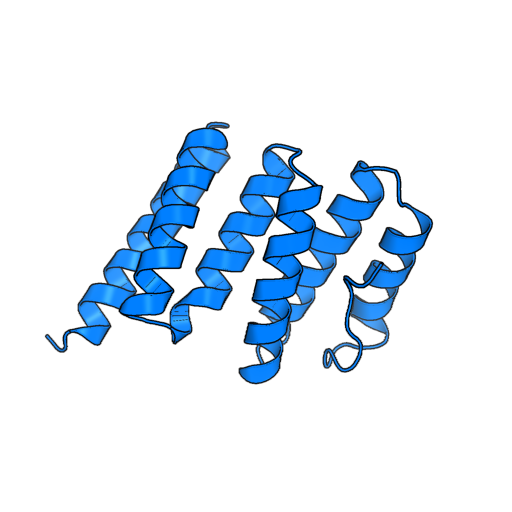1.087 1.664 17.036 1.00 96.31 113 ALA A C 1
ATOM 876 O O . ALA A 1 113 ? -0.015 2.268 17.038 1.00 96.31 113 ALA A O 1
ATOM 877 N N . ALA A 1 114 ? -1.449 0.871 18.051 1.00 96.25 114 ALA A N 1
ATOM 878 C CA . ALA A 1 114 ? -0.602 0.643 19.225 1.00 96.25 114 ALA A CA 1
ATOM 879 C C . ALA A 1 114 ? 0.749 -0.003 18.856 1.00 96.25 114 ALA A C 1
ATOM 881 O O . ALA A 1 114 ? 1.800 0.433 19.339 1.00 96.25 114 ALA A O 1
ATOM 882 N N . LEU A 1 115 ? 0.750 -0.958 17.915 1.00 95.38 115 LEU A N 1
ATOM 883 C CA . LEU A 1 115 ? 1.967 -1.639 17.452 1.00 95.38 115 LEU A CA 1
ATOM 884 C C . LEU A 1 115 ? 3.004 -0.688 16.838 1.00 95.38 115 LEU A C 1
ATOM 886 O O . LEU A 1 115 ? 4.195 -0.991 16.866 1.00 95.38 115 LEU A O 1
ATOM 890 N N . ILE A 1 116 ? 2.602 0.470 16.302 1.00 93.81 116 ILE A N 1
ATOM 891 C CA . ILE A 1 116 ? 3.542 1.478 15.774 1.00 93.81 116 ILE A CA 1
ATOM 892 C C . ILE A 1 116 ? 4.527 1.945 16.861 1.00 93.81 116 ILE A C 1
ATOM 894 O O . ILE A 1 116 ? 5.689 2.228 16.564 1.00 93.81 116 ILE A O 1
ATOM 898 N N . HIS A 1 117 ? 4.083 2.008 18.117 1.00 92.06 117 HIS A N 1
ATOM 899 C CA . HIS A 1 117 ? 4.900 2.449 19.247 1.00 92.06 117 HIS A CA 1
ATOM 900 C C . HIS A 1 117 ? 5.452 1.288 20.077 1.00 92.06 117 HIS A C 1
ATOM 902 O O . HIS A 1 117 ? 6.573 1.378 20.578 1.00 92.06 117 HIS A O 1
ATOM 908 N N . GLU A 1 118 ? 4.671 0.221 20.234 1.00 95.38 118 GLU A N 1
ATOM 909 C CA . GLU A 1 118 ? 5.002 -0.912 21.104 1.00 95.38 118 GLU A CA 1
ATOM 910 C C . GLU A 1 118 ? 5.927 -1.929 20.427 1.00 95.38 118 GLU A C 1
ATOM 912 O O . GLU A 1 118 ? 6.763 -2.540 21.092 1.00 95.38 118 GLU A O 1
ATOM 917 N N . ASP A 1 119 ? 5.839 -2.049 19.101 1.00 93.69 119 ASP A N 1
ATOM 918 C CA . ASP A 1 119 ? 6.638 -2.969 18.297 1.00 93.69 119 ASP A CA 1
ATOM 919 C C . ASP A 1 119 ? 7.288 -2.250 17.096 1.00 93.69 119 ASP A C 1
ATOM 921 O O . ASP A 1 119 ? 6.984 -2.524 15.935 1.00 93.69 119 ASP A O 1
ATOM 925 N N . PRO A 1 120 ? 8.231 -1.323 17.326 1.00 89.69 120 PRO A N 1
ATOM 926 C CA . PRO A 1 120 ? 8.880 -0.583 16.241 1.00 89.69 120 PRO A CA 1
ATOM 927 C C . PRO A 1 120 ? 9.740 -1.467 15.317 1.00 89.69 120 PRO A C 1
ATOM 929 O O . PRO A 1 120 ? 10.177 -1.006 14.263 1.00 89.69 120 PRO A O 1
ATOM 932 N N . LEU A 1 121 ? 10.022 -2.714 15.715 1.00 93.00 121 LEU A N 1
ATOM 933 C CA . LEU A 1 121 ? 10.814 -3.669 14.935 1.00 93.00 121 LEU A CA 1
ATOM 934 C C . LEU A 1 121 ? 9.958 -4.582 14.050 1.00 93.00 121 LEU A C 1
ATOM 936 O O . LEU A 1 121 ? 10.518 -5.295 13.218 1.00 93.00 121 LEU A O 1
ATOM 940 N N . GLY A 1 122 ? 8.633 -4.543 14.192 1.00 89.62 122 GLY A N 1
ATOM 941 C CA . GLY A 1 122 ? 7.727 -5.306 13.343 1.00 89.62 122 GLY A CA 1
ATOM 942 C C . GLY A 1 122 ? 7.706 -6.805 13.641 1.00 89.62 122 GLY A C 1
ATOM 943 O O . GLY A 1 122 ? 7.511 -7.595 12.722 1.00 89.62 122 GLY A O 1
ATOM 944 N N . CYS A 1 123 ? 7.973 -7.206 14.885 1.00 90.19 123 CYS A N 1
ATOM 945 C CA . CYS A 1 123 ? 7.918 -8.601 15.316 1.00 90.19 123 CYS A CA 1
ATOM 946 C C . CYS A 1 123 ? 6.499 -9.183 15.266 1.00 90.19 123 CYS A C 1
ATOM 948 O O . CYS A 1 123 ? 6.351 -10.381 15.020 1.00 90.19 123 CYS A O 1
ATOM 950 N N . ASP A 1 124 ? 5.488 -8.345 15.488 1.00 87.19 124 ASP A N 1
ATOM 951 C CA . ASP A 1 124 ? 4.085 -8.730 15.451 1.00 87.19 124 ASP A CA 1
ATOM 952 C C . ASP A 1 124 ? 3.461 -8.386 14.093 1.00 87.19 124 ASP A C 1
ATOM 954 O O . ASP A 1 124 ? 3.616 -7.285 13.552 1.00 87.19 124 ASP A O 1
ATOM 958 N N . ASP A 1 125 ? 2.729 -9.345 13.534 1.00 73.94 125 ASP A N 1
ATOM 959 C CA . ASP A 1 125 ? 1.965 -9.137 12.307 1.00 73.94 125 ASP A CA 1
ATOM 960 C C . ASP A 1 125 ? 0.684 -8.331 12.588 1.00 73.94 125 ASP A C 1
ATOM 962 O O . ASP A 1 125 ? 0.169 -8.303 13.708 1.00 73.94 125 ASP A O 1
ATOM 966 N N . PHE A 1 126 ? 0.140 -7.693 11.559 1.00 75.25 126 PHE A N 1
ATOM 967 C CA . PHE A 1 126 ? -1.168 -7.046 11.590 1.00 75.25 126 PHE A CA 1
ATOM 968 C C . PHE A 1 126 ? -1.869 -7.353 10.275 1.00 75.25 126 PHE A C 1
ATOM 970 O O . PHE A 1 126 ? -1.354 -7.003 9.224 1.00 75.25 126 PHE A O 1
ATOM 977 N N . GLY A 1 127 ? -3.023 -8.024 10.333 1.00 61.75 127 GLY A N 1
ATOM 978 C CA . GLY A 1 127 ? -3.728 -8.436 9.112 1.00 61.75 127 GLY A CA 1
ATOM 979 C C . GLY A 1 127 ? -4.416 -9.799 9.117 1.00 61.75 127 GLY A C 1
ATOM 980 O O . GLY A 1 127 ? -5.094 -10.168 8.165 1.00 61.75 127 GLY A O 1
ATOM 981 N N . GLY A 1 128 ? -4.295 -10.570 10.196 1.00 51.78 128 GLY A N 1
ATOM 982 C CA . GLY A 1 128 ? -5.032 -11.825 10.349 1.00 51.78 128 GLY A CA 1
ATOM 983 C C . GLY A 1 128 ? -6.363 -11.631 11.074 1.00 51.78 128 GLY A C 1
ATOM 984 O O . GLY A 1 128 ? -6.370 -11.580 12.305 1.00 51.78 128 GLY A O 1
ATOM 985 N N . GLN A 1 129 ? -7.472 -11.578 10.331 1.00 38.47 129 GLN A N 1
ATOM 986 C CA . GLN A 1 129 ? -8.768 -12.085 10.808 1.00 38.47 129 GLN A CA 1
ATOM 987 C C . GLN A 1 129 ? -9.079 -13.414 10.121 1.00 38.47 129 GLN A C 1
ATOM 989 O O . GLN A 1 129 ? -8.938 -13.484 8.880 1.00 38.47 129 GLN A O 1
#

Fo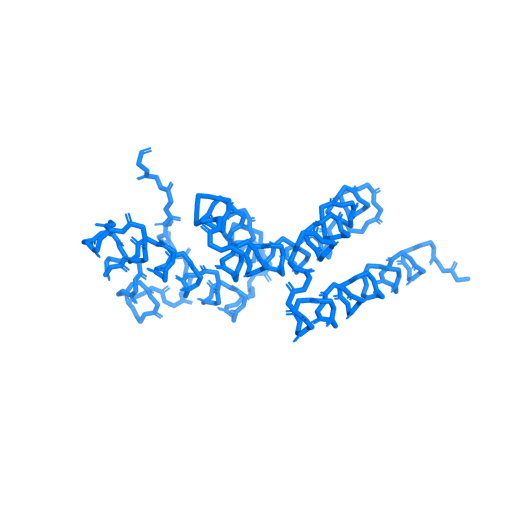ldseek 3Di:
DPQQVVLVVVLVVLLVVLVVCVVVVNLVVSLVSLVVSLVSCVVRPVLCNLVSLQSNLVSCVSVLVLVSNLVSLLVSLVSCLVVQVLVSNLSSLVSNLSSCVSVPVNVLS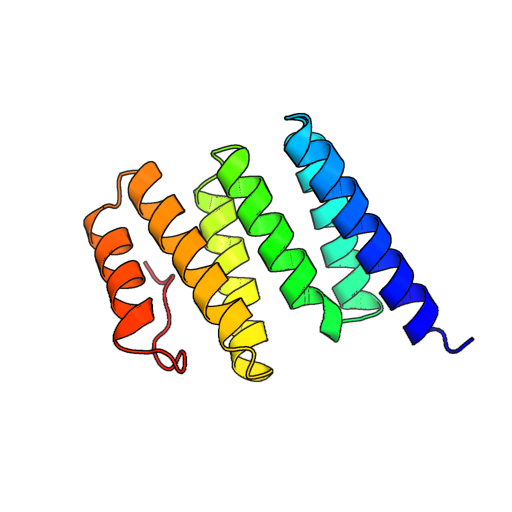VVSVVCVPVPSSPPDGRRDD

Secondary structure (DSSP, 8-state):
--HHHHHHHHHHHHHHHHHHHHHTT-HHHHHHHHHHHHHHHHHH-GGGHHHHHHHHHHHHHHTT-HHHHHHHHHHHHHHHHHHT-HHHHHHHHHHHHHHHHHTT-HHHHHHHHHHHHH-TT--S-----

Sequence (129 aa):
MSKSMAARYASQVAINKAQILAKEGDYSAAKNILYDNLQFCILNVPEYYPEAAAEHAYTCFLDRDYDSALLWSEKAFARYYFSGDLRGMQTCREIAAASLNESGHVASGDAVAALIHEDPLGCDDFGGQ

Organism: NCBI:txid518643